Protein AF-A0A1U7P1R0-F1 (afdb_monomer)

Structure (mmCIF, N/CA/C/O backbone):
data_AF-A0A1U7P1R0-F1
#
_entry.id   AF-A0A1U7P1R0-F1
#
loop_
_atom_site.group_PDB
_atom_site.id
_atom_site.type_symbol
_atom_site.label_atom_id
_atom_site.label_alt_id
_atom_site.label_comp_id
_atom_site.label_asym_id
_atom_site.label_entity_id
_atom_site.label_seq_id
_atom_site.pdbx_PDB_ins_code
_atom_site.Cartn_x
_atom_site.Cartn_y
_atom_site.Cartn_z
_atom_site.occupancy
_atom_site.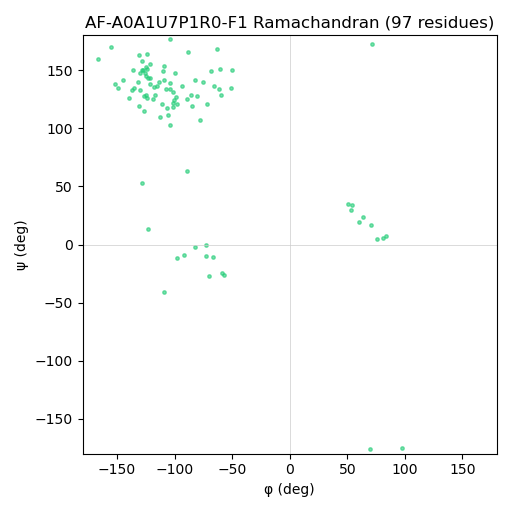B_iso_or_equiv
_atom_site.auth_seq_id
_atom_site.auth_comp_id
_atom_site.auth_asym_id
_atom_site.auth_atom_id
_atom_site.pdbx_PDB_model_num
ATOM 1 N N . MET A 1 1 ? 23.532 2.927 1.301 1.00 71.88 1 MET A N 1
ATOM 2 C CA . MET A 1 1 ? 22.880 1.765 1.948 1.00 71.88 1 MET A CA 1
ATOM 3 C C . MET A 1 1 ? 21.376 1.958 1.855 1.00 71.88 1 MET A C 1
ATOM 5 O O . MET A 1 1 ? 20.954 3.108 1.831 1.00 71.88 1 MET A O 1
ATOM 9 N N . ALA A 1 2 ? 20.600 0.881 1.722 1.00 83.88 2 ALA A N 1
ATOM 10 C CA . ALA A 1 2 ? 19.143 0.975 1.774 1.00 83.88 2 ALA A CA 1
ATOM 11 C C . ALA A 1 2 ? 18.691 1.004 3.240 1.00 83.88 2 ALA A C 1
ATOM 13 O O . ALA A 1 2 ? 19.292 0.319 4.066 1.00 83.88 2 ALA A O 1
ATOM 14 N N . THR A 1 3 ? 17.673 1.798 3.555 1.00 93.69 3 THR A N 1
ATOM 15 C CA . THR A 1 3 ? 17.021 1.779 4.872 1.00 93.69 3 THR A CA 1
ATOM 16 C C . THR A 1 3 ? 15.601 1.282 4.721 1.00 93.69 3 THR A C 1
ATOM 18 O O . THR A 1 3 ? 14.914 1.664 3.774 1.00 93.69 3 THR A O 1
ATOM 21 N N . GLU A 1 4 ? 15.163 0.465 5.670 1.00 95.50 4 GLU A N 1
ATOM 22 C CA . GLU A 1 4 ? 13.836 -0.137 5.664 1.00 95.50 4 GLU A CA 1
ATOM 23 C C . GLU A 1 4 ? 13.082 0.256 6.928 1.00 95.50 4 GLU A C 1
ATOM 25 O O . GLU A 1 4 ? 13.655 0.280 8.021 1.00 95.50 4 GLU A O 1
ATOM 30 N N . ARG A 1 5 ? 11.797 0.576 6.783 1.00 95.81 5 ARG A N 1
ATOM 31 C CA . ARG A 1 5 ? 10.919 0.859 7.918 1.00 95.81 5 ARG A CA 1
ATOM 32 C C . ARG A 1 5 ? 9.549 0.244 7.693 1.00 95.81 5 ARG A C 1
ATOM 34 O O . ARG A 1 5 ? 8.909 0.520 6.683 1.00 95.81 5 ARG A O 1
ATOM 41 N N . SER A 1 6 ? 9.110 -0.556 8.657 1.00 97.25 6 SER A N 1
ATOM 42 C CA . SER A 1 6 ? 7.824 -1.247 8.616 1.00 97.25 6 SER A CA 1
ATOM 43 C C . SER A 1 6 ? 6.805 -0.575 9.525 1.00 97.25 6 SER A C 1
ATOM 45 O O . SER A 1 6 ? 7.126 -0.201 10.653 1.00 97.25 6 SER A O 1
ATOM 47 N N . PHE A 1 7 ? 5.572 -0.477 9.044 1.00 97.06 7 PHE A N 1
ATOM 48 C CA . PHE A 1 7 ? 4.422 0.044 9.770 1.00 97.06 7 PHE A CA 1
ATOM 49 C C . PHE A 1 7 ? 3.258 -0.935 9.666 1.00 97.06 7 PHE A C 1
ATOM 51 O O . PHE A 1 7 ? 3.100 -1.620 8.654 1.00 97.06 7 PHE A O 1
ATOM 58 N N . SER A 1 8 ? 2.443 -0.999 10.714 1.00 97.50 8 SER A N 1
ATOM 59 C CA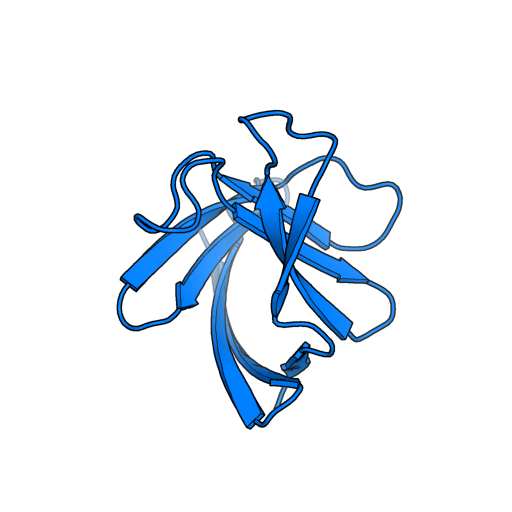 . SER A 1 8 ? 1.162 -1.706 10.691 1.00 97.50 8 SER A CA 1
ATOM 60 C C . SER A 1 8 ? 0.047 -0.679 10.681 1.00 97.50 8 SER A C 1
ATOM 62 O O . SER A 1 8 ? 0.099 0.280 11.448 1.00 97.50 8 SER A O 1
ATOM 64 N N . TYR A 1 9 ? -0.928 -0.879 9.802 1.00 97.75 9 TYR A N 1
ATOM 65 C CA . TYR A 1 9 ? -2.094 -0.025 9.682 1.00 97.75 9 TYR A CA 1
ATOM 66 C C . TYR A 1 9 ? -3.345 -0.815 10.049 1.00 97.75 9 TYR A C 1
ATOM 68 O O . TYR A 1 9 ? -3.540 -1.944 9.578 1.00 97.75 9 TYR A O 1
ATOM 76 N N . THR A 1 10 ? -4.216 -0.180 10.825 1.00 98.06 10 THR A N 1
ATOM 77 C CA . THR A 1 10 ? -5.604 -0.596 10.997 1.00 98.06 10 THR A CA 1
ATOM 78 C C . THR A 1 10 ? -6.484 0.285 10.118 1.00 98.06 10 THR A C 1
ATOM 80 O O . THR A 1 10 ? -6.438 1.510 10.186 1.00 98.06 10 THR A O 1
ATOM 83 N N . CYS A 1 11 ? -7.263 -0.359 9.260 1.00 97.88 11 CYS A N 1
ATOM 84 C CA . CYS A 1 11 ? -8.192 0.249 8.319 1.00 97.88 11 CYS A CA 1
ATOM 85 C C . CYS A 1 11 ? -9.632 0.112 8.815 1.00 97.88 11 CYS A C 1
ATOM 87 O O . CYS A 1 11 ? -9.912 -0.564 9.817 1.00 97.88 11 CYS A O 1
ATOM 89 N N . ASP A 1 12 ? -10.560 0.696 8.062 1.00 97.44 12 ASP A N 1
ATOM 90 C CA . ASP A 1 12 ? -11.989 0.532 8.295 1.00 97.44 12 ASP A CA 1
ATOM 91 C C . ASP A 1 12 ? -12.377 -0.951 8.425 1.00 97.44 12 ASP A C 1
ATOM 93 O O . ASP A 1 12 ? -11.749 -1.857 7.861 1.00 97.44 12 ASP A O 1
ATOM 97 N N . LEU A 1 13 ? -13.427 -1.211 9.211 1.00 94.94 13 LEU A N 1
ATOM 98 C CA . LEU A 1 13 ? -13.905 -2.562 9.539 1.00 94.94 13 LEU A CA 1
ATOM 99 C C . LEU A 1 13 ? -12.859 -3.442 10.258 1.00 94.94 13 LEU A C 1
ATOM 101 O O . LEU A 1 13 ? -12.979 -4.669 10.264 1.00 94.94 13 LEU A O 1
ATOM 105 N N . GLY A 1 14 ? -11.829 -2.832 10.858 1.00 95.62 14 GLY A N 1
ATOM 106 C CA . GLY A 1 14 ? -10.783 -3.525 11.615 1.00 95.62 14 GLY A CA 1
ATOM 107 C C . GLY A 1 14 ? -9.832 -4.351 10.746 1.00 95.62 14 GLY A C 1
ATOM 108 O O . GLY A 1 14 ? -9.147 -5.244 11.253 1.00 95.62 14 GLY A O 1
ATOM 109 N N . LYS A 1 15 ? -9.806 -4.101 9.431 1.00 96.50 15 LYS A N 1
ATOM 110 C CA . LYS A 1 15 ? -8.873 -4.761 8.511 1.00 96.50 15 LYS A CA 1
ATOM 111 C C . LYS A 1 15 ? -7.449 -4.288 8.786 1.00 96.50 15 LYS A C 1
ATOM 113 O O . LYS A 1 15 ? -7.241 -3.156 9.205 1.00 96.50 15 LYS A O 1
ATOM 118 N N . LYS A 1 16 ? -6.467 -5.157 8.541 1.00 96.75 16 LYS A N 1
ATOM 119 C CA . LYS A 1 16 ? -5.054 -4.864 8.797 1.00 96.75 16 LYS A CA 1
ATOM 120 C C . LYS A 1 16 ? -4.203 -5.056 7.556 1.00 96.75 16 LYS A C 1
ATOM 122 O O . LYS A 1 16 ? -4.436 -5.979 6.772 1.00 96.75 16 LYS A O 1
ATOM 127 N N . ILE A 1 17 ? -3.193 -4.209 7.431 1.00 97.62 17 ILE A N 1
ATOM 128 C CA . ILE A 1 17 ? -2.153 -4.287 6.409 1.00 97.62 17 ILE A CA 1
ATOM 129 C C . ILE A 1 17 ? -0.832 -3.825 7.020 1.00 97.62 17 ILE A C 1
ATOM 131 O O . ILE A 1 17 ? -0.808 -2.896 7.825 1.00 97.62 17 ILE A O 1
ATOM 135 N N . SER A 1 18 ? 0.269 -4.477 6.658 1.00 98.06 18 SER A N 1
ATOM 136 C CA . SER A 1 18 ? 1.606 -3.994 7.011 1.00 98.06 18 SER A CA 1
ATOM 137 C C . SER A 1 18 ? 2.304 -3.477 5.764 1.00 98.06 18 SER A C 1
ATOM 139 O O . SER A 1 18 ? 2.179 -4.072 4.695 1.00 98.06 18 SER A O 1
ATOM 141 N N . VAL A 1 19 ? 3.046 -2.383 5.901 1.00 98.00 19 VAL A N 1
ATOM 142 C CA . VAL A 1 19 ? 3.790 -1.766 4.802 1.00 98.00 19 VAL A CA 1
ATOM 143 C C . VAL A 1 19 ? 5.237 -1.592 5.214 1.00 98.00 19 VAL A C 1
ATOM 145 O O . VAL A 1 19 ? 5.517 -1.008 6.260 1.00 98.00 19 VAL A O 1
ATOM 148 N N . THR A 1 20 ? 6.157 -2.082 4.389 1.00 98.12 20 THR A N 1
ATOM 149 C CA . THR A 1 20 ? 7.592 -1.830 4.536 1.00 98.12 20 THR A CA 1
ATOM 150 C C . THR A 1 20 ? 8.050 -0.861 3.459 1.00 98.12 20 THR A C 1
ATOM 152 O O . THR A 1 20 ? 8.001 -1.176 2.271 1.00 98.12 20 THR A O 1
ATOM 155 N N . TYR A 1 21 ? 8.528 0.308 3.876 1.00 97.25 21 TYR A N 1
ATOM 156 C CA . TYR A 1 21 ? 9.137 1.291 2.988 1.00 97.25 21 TYR A CA 1
ATOM 157 C C . TYR A 1 21 ? 10.631 1.034 2.873 1.00 97.25 21 TYR A C 1
ATOM 159 O O . TYR A 1 21 ? 11.331 1.004 3.886 1.00 97.25 21 TYR A O 1
ATOM 167 N N . ILE A 1 22 ? 11.117 0.879 1.644 1.00 96.94 22 ILE A N 1
ATOM 168 C CA . ILE A 1 22 ? 12.525 0.631 1.325 1.00 96.94 22 ILE A CA 1
ATOM 169 C C . ILE A 1 22 ? 13.068 1.861 0.602 1.00 96.94 22 ILE A C 1
ATOM 171 O O . ILE A 1 22 ? 12.721 2.111 -0.552 1.00 96.94 22 ILE A O 1
ATOM 175 N N . HIS A 1 23 ? 13.942 2.618 1.260 1.00 94.88 23 HIS A N 1
ATOM 176 C CA . HIS A 1 23 ? 14.541 3.835 0.716 1.00 94.88 23 HIS A CA 1
ATOM 177 C C . HIS A 1 23 ? 15.970 3.569 0.229 1.00 94.88 23 HIS A C 1
ATOM 179 O O . HIS A 1 23 ? 16.833 3.128 0.996 1.00 94.88 23 HIS A O 1
ATOM 185 N N . ARG A 1 24 ? 16.252 3.817 -1.057 1.00 92.69 24 ARG A N 1
ATOM 186 C CA . ARG A 1 24 ? 17.544 3.481 -1.689 1.00 92.69 24 ARG A CA 1
ATOM 187 C C . ARG A 1 24 ? 18.582 4.605 -1.585 1.00 92.69 24 ARG A C 1
ATOM 189 O O . ARG A 1 24 ? 19.096 5.076 -2.593 1.00 92.69 24 ARG A O 1
ATOM 196 N N . GLY A 1 25 ? 18.985 4.954 -0.366 1.00 86.62 25 GLY A N 1
ATOM 197 C CA . GLY A 1 25 ? 19.942 6.045 -0.123 1.00 86.62 25 GLY A CA 1
ATOM 198 C C . GLY A 1 25 ? 19.331 7.426 -0.381 1.00 86.62 25 GLY A C 1
ATOM 199 O O . GLY A 1 25 ? 18.229 7.517 -0.897 1.00 86.62 25 GLY A O 1
ATOM 200 N N . SER A 1 26 ? 20.051 8.500 -0.043 1.00 81.06 26 SER A N 1
ATOM 201 C CA . SER A 1 26 ? 19.472 9.844 0.153 1.00 81.06 26 SER A CA 1
ATOM 202 C C . SER A 1 26 ? 18.698 10.442 -1.029 1.00 81.06 26 SER A C 1
ATOM 204 O O . SER A 1 26 ? 17.822 11.266 -0.805 1.00 81.06 26 SER A O 1
ATOM 206 N N . ASN A 1 27 ? 19.014 10.040 -2.264 1.00 84.00 27 ASN A N 1
ATOM 207 C CA . ASN A 1 27 ? 18.346 10.509 -3.487 1.00 84.00 27 ASN A CA 1
AT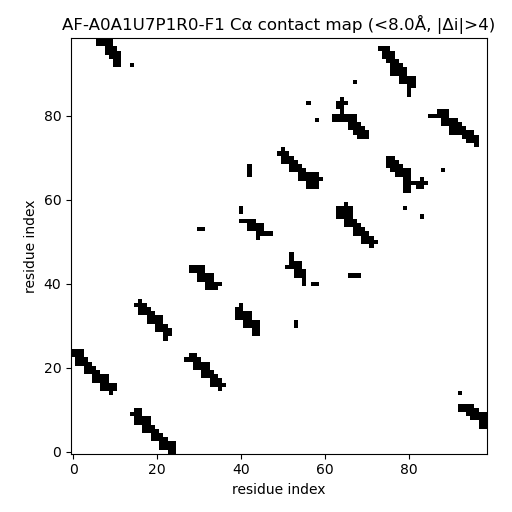OM 208 C C . ASN A 1 27 ? 17.756 9.350 -4.311 1.00 84.00 27 ASN A C 1
ATOM 210 O O . ASN A 1 27 ? 17.489 9.508 -5.501 1.00 84.00 27 ASN A O 1
ATOM 214 N N . GLY A 1 28 ? 17.662 8.154 -3.729 1.00 84.81 28 GLY A N 1
ATOM 215 C CA . GLY A 1 28 ? 17.149 6.987 -4.432 1.00 84.81 28 GLY A CA 1
ATOM 216 C C . GLY A 1 28 ? 15.635 6.849 -4.315 1.00 84.81 28 GLY A C 1
ATOM 217 O O . GLY A 1 28 ? 15.019 7.467 -3.446 1.00 84.81 28 GLY A O 1
ATOM 218 N N . PRO A 1 29 ? 15.036 5.997 -5.162 1.00 87.69 29 PRO A N 1
ATOM 219 C CA . PRO A 1 29 ? 13.609 5.726 -5.103 1.00 87.69 29 PRO A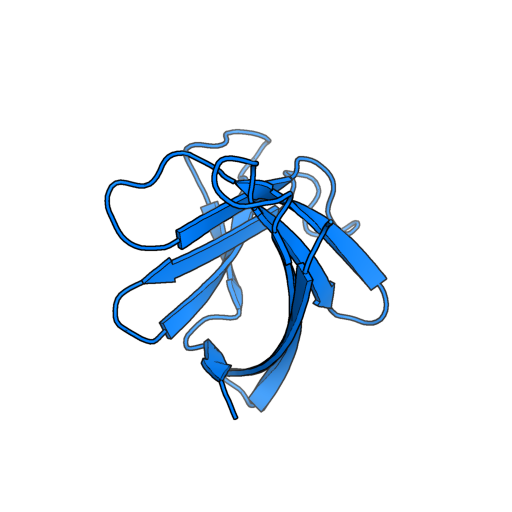 CA 1
ATOM 220 C C . PRO A 1 29 ? 13.217 5.124 -3.755 1.00 87.69 29 PRO A C 1
ATOM 222 O O . PRO A 1 29 ? 13.996 4.396 -3.118 1.00 87.69 29 PRO A O 1
ATOM 225 N N . THR A 1 30 ? 11.974 5.391 -3.368 1.00 94.69 30 THR A N 1
ATOM 226 C CA . THR A 1 30 ? 11.316 4.686 -2.271 1.00 94.69 30 THR A CA 1
ATOM 227 C C . THR A 1 30 ? 10.364 3.647 -2.847 1.00 94.69 30 THR A C 1
ATOM 229 O O . THR A 1 30 ? 9.571 3.933 -3.741 1.00 94.69 30 THR A O 1
ATOM 232 N N . PHE A 1 31 ? 10.439 2.425 -2.337 1.00 96.75 31 PHE A N 1
ATOM 233 C CA . PHE A 1 31 ? 9.503 1.352 -2.662 1.00 96.75 31 PHE A CA 1
ATOM 234 C C . PHE A 1 31 ? 8.622 1.066 -1.456 1.00 96.75 31 PHE A C 1
ATOM 236 O O . PHE A 1 31 ? 9.058 1.261 -0.321 1.00 96.75 31 PHE A O 1
ATOM 243 N N . ALA A 1 32 ? 7.421 0.557 -1.704 1.00 97.94 32 ALA A N 1
ATOM 244 C CA . ALA A 1 32 ? 6.547 0.037 -0.663 1.00 97.94 32 ALA A CA 1
ATOM 245 C C . ALA A 1 32 ? 6.316 -1.455 -0.907 1.00 97.94 32 ALA A C 1
ATOM 247 O O . ALA A 1 32 ? 5.952 -1.858 -2.009 1.00 97.94 32 ALA A O 1
ATOM 248 N N . VAL A 1 33 ? 6.526 -2.278 0.114 1.00 97.94 33 VAL A N 1
ATOM 249 C CA . VAL A 1 33 ? 6.133 -3.689 0.108 1.00 97.94 33 VAL A CA 1
ATOM 250 C C . VAL A 1 33 ? 4.918 -3.826 1.008 1.00 97.94 33 VAL A C 1
ATOM 252 O O . VAL A 1 33 ? 5.017 -3.642 2.221 1.00 97.94 33 VAL A O 1
ATOM 255 N N . LEU A 1 34 ? 3.767 -4.116 0.409 1.00 97.88 34 LEU A N 1
ATOM 256 C CA . LEU A 1 34 ? 2.533 -4.380 1.136 1.00 97.88 34 LEU A CA 1
ATOM 257 C C . LEU A 1 34 ? 2.475 -5.847 1.530 1.00 97.88 34 LEU A C 1
ATOM 259 O O . LEU A 1 34 ? 2.558 -6.701 0.655 1.00 97.88 34 LEU A O 1
ATOM 263 N N . LYS A 1 35 ? 2.224 -6.137 2.802 1.00 97.31 35 LYS A N 1
ATOM 264 C CA . LYS A 1 35 ? 1.831 -7.465 3.270 1.00 97.31 35 LYS A CA 1
ATOM 265 C C . LYS A 1 35 ? 0.337 -7.468 3.556 1.00 97.31 35 LYS A C 1
ATOM 267 O O . LYS A 1 35 ? -0.114 -6.951 4.582 1.00 97.31 35 LYS A O 1
ATOM 272 N N . TRP A 1 36 ? -0.435 -8.047 2.641 1.00 95.06 36 TRP A N 1
ATOM 273 C CA . TRP A 1 36 ? -1.896 -8.035 2.674 1.00 95.06 36 TRP A CA 1
ATOM 274 C C . TRP A 1 36 ? -2.464 -9.412 2.323 1.00 95.06 36 TRP A C 1
ATOM 276 O O . TRP A 1 36 ? -2.029 -10.052 1.369 1.00 95.06 36 TRP A O 1
ATOM 286 N 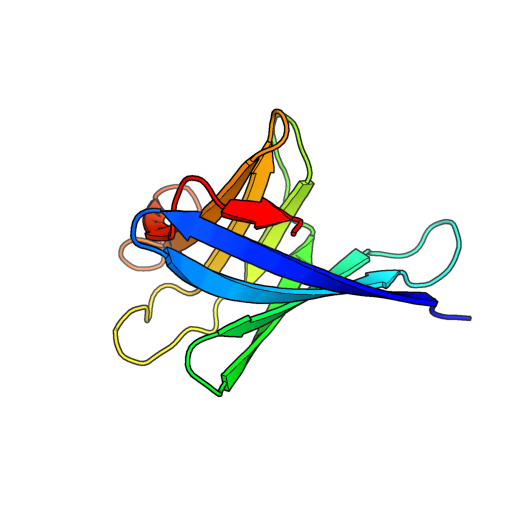N . ASN A 1 37 ? -3.421 -9.894 3.125 1.00 90.94 37 ASN A N 1
ATOM 287 C CA . ASN A 1 37 ? -4.022 -11.229 2.987 1.00 90.94 37 ASN A CA 1
ATOM 288 C C . ASN A 1 37 ? -2.995 -12.379 2.877 1.00 90.94 37 ASN A C 1
ATOM 290 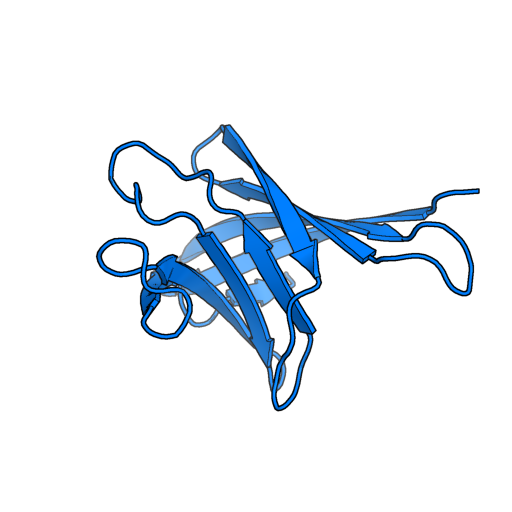O O . ASN A 1 37 ? -3.224 -13.367 2.186 1.00 90.94 37 ASN A O 1
ATOM 294 N N . GLY A 1 38 ? -1.859 -12.258 3.575 1.00 91.38 38 GLY A N 1
ATOM 295 C CA . GLY A 1 38 ? -0.820 -13.293 3.620 1.00 91.38 38 GLY A CA 1
ATOM 296 C C . GLY A 1 38 ? 0.135 -13.319 2.422 1.00 91.38 38 GLY A C 1
ATOM 297 O O . GLY A 1 38 ? 0.979 -14.209 2.368 1.00 91.38 38 GLY A O 1
ATOM 298 N N . ALA A 1 39 ? 0.035 -12.356 1.503 1.00 94.44 39 ALA A N 1
ATOM 299 C CA . ALA A 1 39 ? 0.930 -12.208 0.361 1.00 94.44 39 ALA A CA 1
ATOM 300 C C . ALA A 1 39 ? 1.621 -10.838 0.361 1.00 94.44 39 ALA A C 1
ATOM 302 O O . ALA A 1 39 ? 1.093 -9.868 0.915 1.00 94.44 39 ALA A O 1
ATOM 303 N N . ASP A 1 40 ? 2.783 -10.785 -0.290 1.00 96.31 40 ASP A N 1
ATOM 304 C CA . ASP A 1 40 ? 3.592 -9.578 -0.417 1.00 96.31 40 ASP A CA 1
ATOM 305 C C . ASP A 1 40 ? 3.459 -8.978 -1.825 1.00 96.31 40 ASP A C 1
ATOM 307 O O . ASP A 1 40 ? 3.575 -9.683 -2.832 1.00 96.31 40 ASP A O 1
ATOM 311 N N . TYR A 1 41 ? 3.256 -7.662 -1.900 1.00 96.94 41 TYR A N 1
ATOM 312 C CA . TYR A 1 41 ? 3.121 -6.915 -3.150 1.00 96.94 41 TYR A CA 1
ATOM 313 C C . TYR A 1 41 ? 4.103 -5.747 -3.174 1.00 96.94 41 TYR A C 1
ATOM 315 O O . TYR A 1 41 ? 3.998 -4.815 -2.378 1.00 96.94 41 TYR A O 1
ATOM 323 N N . GLY A 1 42 ? 5.064 -5.801 -4.096 1.00 96.88 42 GLY A N 1
ATOM 324 C CA . GLY A 1 42 ? 6.010 -4.714 -4.324 1.00 96.88 42 GLY A CA 1
ATOM 325 C C . GLY A 1 42 ? 5.401 -3.613 -5.188 1.00 96.88 42 GLY A C 1
ATOM 326 O O . GLY A 1 42 ? 4.908 -3.879 -6.285 1.00 96.88 42 GLY A O 1
ATOM 327 N N . LEU A 1 43 ? 5.480 -2.380 -4.701 1.00 97.50 43 LEU A N 1
ATOM 328 C CA . LEU A 1 43 ? 5.014 -1.172 -5.367 1.00 97.50 43 LEU A CA 1
ATOM 329 C C . LEU A 1 43 ? 6.174 -0.191 -5.553 1.00 97.50 43 LEU A C 1
ATOM 331 O O . LEU A 1 43 ? 7.040 -0.038 -4.684 1.00 97.50 43 LEU A O 1
ATOM 335 N N . THR A 1 44 ? 6.168 0.506 -6.682 1.00 96.00 44 THR A N 1
ATOM 336 C CA . THR A 1 44 ? 7.100 1.594 -6.986 1.00 96.00 44 THR A CA 1
ATOM 337 C C . THR A 1 44 ? 6.437 2.936 -6.731 1.00 96.00 44 THR A C 1
ATOM 339 O O . THR A 1 44 ? 5.234 3.071 -6.947 1.00 96.00 44 THR A O 1
ATOM 342 N N . GLU A 1 45 ? 7.211 3.936 -6.319 1.00 95.12 45 GLU A N 1
ATOM 343 C CA . GLU A 1 45 ? 6.733 5.317 -6.221 1.00 95.12 45 GLU A CA 1
ATOM 344 C C . GLU A 1 45 ? 6.059 5.770 -7.527 1.00 95.12 45 GLU A C 1
ATOM 346 O O . GLU A 1 45 ? 6.546 5.503 -8.629 1.00 95.12 45 GLU A O 1
ATOM 351 N N . ALA A 1 46 ? 4.908 6.421 -7.395 1.00 93.88 46 ALA A N 1
ATOM 352 C CA . ALA A 1 46 ? 4.086 6.889 -8.499 1.00 93.88 46 ALA A CA 1
ATOM 353 C C . ALA A 1 46 ? 3.755 8.373 -8.319 1.00 93.88 46 ALA A C 1
ATOM 355 O O . ALA A 1 46 ? 3.623 8.867 -7.200 1.00 93.88 46 ALA A O 1
ATOM 356 N N . ILE A 1 47 ? 3.578 9.084 -9.436 1.00 91.06 47 ILE A N 1
ATOM 357 C CA . ILE A 1 47 ? 3.228 10.509 -9.416 1.00 91.06 47 ILE A CA 1
ATOM 358 C C . ILE A 1 47 ? 1.899 10.699 -8.674 1.00 91.06 47 ILE A C 1
ATOM 360 O O . ILE A 1 47 ? 0.893 10.057 -9.000 1.00 91.06 47 ILE A O 1
ATOM 364 N N . SER A 1 48 ? 1.893 11.615 -7.709 1.00 89.25 48 SER A N 1
ATOM 365 C CA . SER A 1 48 ? 0.720 12.041 -6.953 1.00 89.25 48 SER A CA 1
ATOM 366 C C . SER A 1 48 ? 0.590 13.563 -7.000 1.00 89.25 48 SER A C 1
ATOM 368 O O . SER A 1 48 ? 1.578 14.289 -7.097 1.00 89.25 48 SER A O 1
ATOM 370 N N . ALA A 1 49 ? -0.644 14.064 -6.923 1.00 82.38 49 ALA A N 1
ATOM 371 C CA . ALA A 1 49 ? -0.873 15.495 -6.720 1.00 82.38 49 ALA A CA 1
ATOM 372 C C . ALA A 1 49 ? -0.477 15.932 -5.297 1.00 82.38 49 ALA A C 1
ATOM 374 O O . ALA A 1 49 ? -0.157 17.092 -5.060 1.00 82.38 49 ALA A O 1
ATOM 375 N N . SER A 1 50 ? -0.539 15.005 -4.338 1.00 90.00 50 SER A N 1
ATOM 376 C CA . SER A 1 50 ? -0.170 15.214 -2.940 1.00 90.00 50 SER A CA 1
ATOM 377 C C . SER A 1 50 ? -0.045 13.876 -2.211 1.00 90.00 50 SER A C 1
ATOM 379 O O . SER A 1 50 ? -0.622 12.873 -2.632 1.00 90.00 50 SER A O 1
ATOM 381 N N . GLY A 1 51 ? 0.674 13.868 -1.088 1.00 93.56 51 GLY A N 1
ATOM 382 C CA . GLY A 1 51 ? 0.914 12.643 -0.324 1.00 93.56 51 GLY A CA 1
ATOM 383 C C . GLY A 1 51 ? 1.846 11.657 -1.038 1.00 93.56 51 GLY A C 1
ATOM 384 O O . GLY A 1 51 ? 2.378 11.950 -2.110 1.00 93.56 51 GLY A O 1
ATOM 385 N N . ALA A 1 52 ? 2.042 10.487 -0.439 1.00 95.69 52 ALA A N 1
ATOM 386 C CA . ALA A 1 52 ? 2.934 9.453 -0.957 1.00 95.69 52 ALA A CA 1
ATOM 387 C C . ALA A 1 52 ? 2.118 8.362 -1.659 1.00 95.69 52 ALA A C 1
ATOM 389 O O . ALA A 1 52 ? 1.280 7.716 -1.032 1.00 95.69 52 ALA A O 1
ATOM 390 N N . ARG A 1 53 ? 2.342 8.171 -2.962 1.00 96.94 53 ARG A N 1
ATOM 391 C CA . ARG A 1 53 ? 1.619 7.191 -3.784 1.00 96.94 53 ARG A CA 1
ATOM 392 C C . ARG A 1 53 ? 2.589 6.157 -4.333 1.00 96.94 53 ARG A C 1
ATOM 394 O O . ARG A 1 53 ? 3.647 6.501 -4.854 1.00 96.94 53 ARG A O 1
ATOM 401 N N . TYR A 1 54 ? 2.188 4.897 -4.267 1.00 97.25 54 TYR A N 1
ATOM 402 C CA . TYR A 1 54 ? 2.938 3.758 -4.769 1.00 97.25 54 TYR A CA 1
ATOM 403 C C . TYR A 1 54 ? 2.014 2.870 -5.599 1.00 97.25 54 TYR A C 1
ATOM 405 O O . TYR A 1 54 ? 0.861 2.656 -5.232 1.00 97.25 54 TYR A O 1
ATOM 413 N N . ALA A 1 55 ? 2.511 2.344 -6.714 1.00 96.50 55 ALA A N 1
ATOM 414 C CA . ALA A 1 55 ? 1.739 1.524 -7.637 1.00 96.50 55 ALA A CA 1
ATOM 415 C C . ALA A 1 55 ? 2.524 0.295 -8.102 1.00 96.50 55 ALA A C 1
ATOM 417 O O . ALA A 1 55 ? 3.749 0.322 -8.223 1.00 96.50 55 ALA A O 1
ATOM 418 N N . GLY A 1 56 ? 1.808 -0.781 -8.405 1.00 94.62 56 GLY A N 1
ATOM 419 C CA . GLY A 1 56 ? 2.362 -1.994 -8.992 1.00 94.62 56 GLY A CA 1
ATOM 420 C C . GLY A 1 56 ? 1.302 -2.704 -9.816 1.00 94.62 56 GLY A C 1
ATOM 421 O O . GLY A 1 56 ? 0.149 -2.787 -9.414 1.00 94.62 56 GLY A O 1
ATOM 422 N N . LEU A 1 57 ? 1.679 -3.218 -10.985 1.00 90.19 57 LEU A N 1
ATOM 423 C CA . LEU A 1 57 ? 0.739 -3.877 -11.903 1.00 90.19 57 LEU A CA 1
ATOM 424 C C . LEU A 1 57 ? 0.463 -5.345 -11.537 1.00 90.19 57 LEU A C 1
ATOM 426 O O . LEU A 1 57 ? -0.338 -6.005 -12.189 1.00 90.19 57 LEU A O 1
ATOM 430 N N . ASN A 1 58 ? 1.123 -5.855 -10.494 1.00 87.06 58 ASN A N 1
ATOM 431 C CA . ASN A 1 58 ? 0.821 -7.153 -9.907 1.00 87.06 58 ASN A CA 1
ATOM 432 C C . ASN A 1 58 ? -0.159 -6.974 -8.738 1.00 87.06 58 ASN A C 1
ATOM 434 O O . ASN A 1 58 ? 0.015 -6.078 -7.913 1.00 87.06 58 ASN A O 1
ATOM 438 N N . GLY A 1 59 ? -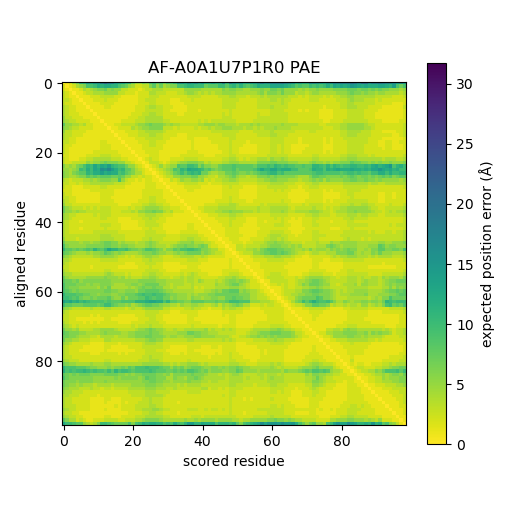1.162 -7.839 -8.651 1.00 87.00 59 GLY A N 1
ATOM 439 C CA . GLY A 1 59 ? -2.175 -7.822 -7.600 1.00 87.00 59 GLY A CA 1
ATOM 440 C C . GLY A 1 59 ? -2.792 -9.208 -7.413 1.00 87.00 59 GLY A C 1
ATOM 441 O O . GLY A 1 59 ? -2.528 -10.110 -8.216 1.00 87.00 59 GLY A O 1
ATOM 442 N N . PRO A 1 60 ? -3.584 -9.420 -6.350 1.00 89.00 60 PRO A N 1
ATOM 443 C CA . PRO A 1 60 ? -4.252 -10.697 -6.131 1.00 89.00 60 PRO A CA 1
ATOM 444 C C . PRO A 1 60 ? -5.256 -11.029 -7.243 1.00 89.00 60 PRO A C 1
ATOM 446 O O . PRO A 1 60 ? -5.604 -10.202 -8.086 1.00 89.00 60 PRO A O 1
ATOM 449 N N . ALA A 1 61 ? -5.729 -12.277 -7.255 1.00 85.06 61 ALA A N 1
ATOM 450 C CA . ALA A 1 61 ? -6.579 -12.809 -8.322 1.00 85.06 61 ALA A CA 1
ATOM 451 C C . ALA A 1 61 ? -7.900 -12.042 -8.526 1.00 85.06 61 ALA A C 1
ATOM 453 O O . ALA A 1 61 ? -8.449 -12.087 -9.629 1.00 85.06 61 ALA A O 1
ATOM 454 N N . ASP A 1 62 ? -8.384 -11.366 -7.486 1.00 83.50 62 ASP A N 1
ATOM 455 C CA . ASP A 1 62 ? -9.564 -10.497 -7.437 1.00 83.50 62 ASP A CA 1
ATOM 456 C C . ASP A 1 62 ? -9.250 -9.010 -7.714 1.00 83.50 62 ASP A C 1
ATOM 458 O O . ASP A 1 62 ? -10.167 -8.229 -7.946 1.00 83.50 62 ASP A O 1
ATOM 462 N N . ALA A 1 63 ? -7.971 -8.630 -7.782 1.00 82.81 63 ALA A N 1
ATOM 463 C CA . ALA A 1 63 ? -7.475 -7.281 -8.073 1.00 82.81 63 ALA A CA 1
ATOM 464 C C . ALA A 1 63 ? -6.437 -7.307 -9.214 1.00 82.81 63 ALA A C 1
ATOM 466 O O . ALA A 1 63 ? -5.312 -6.812 -9.101 1.00 82.81 63 ALA A O 1
ATOM 467 N N . ARG A 1 64 ? -6.818 -7.912 -10.348 1.00 81.31 64 ARG A N 1
ATOM 468 C CA . ARG A 1 64 ? -5.923 -8.156 -11.500 1.00 81.31 64 ARG A CA 1
ATOM 469 C C . ARG A 1 64 ? -5.441 -6.902 -12.225 1.00 81.31 64 ARG A C 1
ATOM 471 O O . ARG A 1 64 ? -4.562 -7.008 -13.072 1.00 81.31 64 ARG A O 1
ATOM 478 N N . GLY A 1 65 ? -6.014 -5.736 -11.934 1.00 86.69 65 GLY A N 1
ATOM 479 C CA . GLY A 1 65 ? -5.529 -4.476 -12.491 1.00 86.69 65 GLY A CA 1
ATOM 480 C C . GLY A 1 65 ? -4.207 -4.011 -11.883 1.00 86.69 65 GLY A C 1
ATOM 481 O O . GLY A 1 65 ? -3.613 -3.072 -12.401 1.00 86.69 65 GLY A O 1
ATOM 482 N N . GLY A 1 66 ? -3.743 -4.655 -10.809 1.00 93.56 66 GLY A N 1
ATOM 483 C CA . GLY A 1 66 ? -2.645 -4.175 -9.982 1.00 93.56 66 GLY A CA 1
ATOM 484 C C . GLY A 1 66 ? -3.159 -3.451 -8.745 1.00 93.56 66 GLY A C 1
ATOM 485 O O . GLY A 1 66 ? -4.366 -3.410 -8.487 1.00 93.56 66 GLY A O 1
ATOM 486 N N . LEU A 1 67 ? -2.234 -2.895 -7.976 1.00 96.38 67 LEU A N 1
ATOM 487 C CA . LEU A 1 67 ? -2.486 -2.250 -6.698 1.00 96.38 67 LEU A CA 1
ATOM 488 C C . LEU A 1 67 ? -1.929 -0.829 -6.669 1.00 96.38 67 LEU A C 1
ATOM 490 O O . LEU A 1 67 ? -0.876 -0.531 -7.237 1.00 96.38 67 LEU A O 1
ATOM 494 N N . GLU A 1 68 ? -2.633 0.018 -5.933 1.00 97.44 68 GLU A N 1
ATOM 495 C CA . GLU A 1 68 ? -2.220 1.356 -5.545 1.00 97.44 68 GLU A CA 1
ATOM 496 C C . GLU A 1 68 ? -2.294 1.483 -4.027 1.00 97.44 68 GLU A C 1
ATOM 498 O O . GLU A 1 68 ? -3.334 1.217 -3.427 1.00 97.44 68 GLU A O 1
ATOM 503 N N . TRP A 1 69 ? -1.206 1.943 -3.423 1.00 97.88 69 TRP A N 1
ATOM 504 C CA . TRP A 1 69 ? -1.170 2.397 -2.042 1.00 97.88 69 TRP A CA 1
ATOM 505 C C . TRP A 1 69 ? -0.958 3.902 -2.020 1.00 97.88 69 TRP A C 1
ATOM 507 O O . TRP A 1 69 ? 0.043 4.388 -2.551 1.00 97.88 69 TRP A O 1
ATOM 517 N N . TRP A 1 70 ? -1.885 4.643 -1.422 1.00 97.75 70 TRP A N 1
ATOM 518 C CA . TRP A 1 70 ? -1.791 6.097 -1.350 1.00 97.75 70 TRP A CA 1
ATOM 519 C C . TRP A 1 70 ? -2.033 6.596 0.068 1.00 97.75 70 TRP A C 1
ATOM 521 O O . TRP A 1 70 ? -3.109 6.399 0.629 1.00 97.75 70 TRP A O 1
ATOM 531 N N . GLU A 1 71 ? -1.024 7.262 0.625 1.00 97.00 71 GLU A N 1
ATOM 532 C CA . GLU A 1 71 ? -1.088 7.973 1.898 1.00 97.00 71 GLU A CA 1
ATOM 533 C C . GLU A 1 71 ? -1.315 9.464 1.659 1.00 97.00 71 GLU A C 1
ATOM 535 O O . GLU A 1 71 ? -0.503 10.138 1.016 1.00 97.00 71 GLU A O 1
ATOM 540 N N . HIS A 1 72 ? -2.404 10.000 2.202 1.00 94.06 72 HIS A N 1
ATOM 541 C CA . HIS A 1 72 ? -2.790 11.396 2.056 1.00 94.06 72 HIS A CA 1
ATOM 542 C C . HIS A 1 72 ? -3.545 11.884 3.301 1.00 94.06 72 HIS A C 1
ATOM 544 O O . HIS A 1 72 ? -4.432 11.208 3.806 1.00 94.06 72 HIS A O 1
ATOM 550 N N . GLN A 1 73 ? -3.195 13.075 3.804 1.00 91.00 73 GLN A N 1
ATOM 551 C CA . GLN A 1 73 ? -3.861 13.721 4.953 1.00 91.00 73 GLN A CA 1
ATOM 552 C C . GLN A 1 73 ? -3.942 12.867 6.238 1.00 91.00 73 GLN A C 1
ATOM 554 O O . GLN A 1 73 ? -4.876 12.997 7.022 1.00 91.00 73 GLN A O 1
ATOM 559 N N . GLY A 1 74 ? -2.932 12.030 6.494 1.00 90.88 74 GLY A N 1
ATOM 560 C CA . GLY A 1 74 ? -2.857 11.213 7.713 1.00 90.88 74 GLY A CA 1
ATOM 561 C C . GLY A 1 74 ? -3.645 9.903 7.650 1.00 90.88 74 GLY A C 1
ATOM 562 O O . GLY A 1 74 ? -3.726 9.198 8.653 1.00 90.88 74 GLY A O 1
ATOM 563 N N . GLU A 1 75 ? -4.191 9.562 6.484 1.00 95.94 75 GLU A N 1
ATOM 564 C CA . GLU A 1 75 ? -4.841 8.284 6.213 1.00 95.94 75 GLU A CA 1
ATOM 565 C C . GLU A 1 75 ? -4.259 7.650 4.953 1.00 95.94 75 GLU A C 1
ATOM 567 O O . GLU A 1 75 ? -3.691 8.327 4.092 1.00 95.94 75 GLU A O 1
ATOM 572 N N . ALA A 1 76 ? -4.406 6.337 4.842 1.00 97.75 76 ALA A N 1
ATOM 573 C CA . ALA A 1 76 ? -3.980 5.581 3.684 1.00 97.75 76 ALA A CA 1
ATOM 574 C C . ALA A 1 76 ? -5.135 4.776 3.082 1.00 97.75 76 ALA A C 1
ATOM 576 O O . ALA A 1 76 ? -6.075 4.374 3.772 1.00 97.75 76 ALA A O 1
ATOM 577 N N . THR A 1 77 ? -5.063 4.553 1.774 1.00 98.00 77 THR A N 1
ATOM 578 C CA . THR A 1 77 ? -6.024 3.746 1.018 1.00 98.00 77 THR A CA 1
ATOM 579 C C . THR A 1 77 ? -5.269 2.734 0.165 1.00 98.00 77 THR A C 1
ATOM 581 O O . THR A 1 77 ? -4.312 3.089 -0.527 1.00 98.00 77 THR A O 1
ATOM 584 N N . LEU A 1 78 ? -5.719 1.477 0.197 1.00 97.75 78 LEU A N 1
ATOM 585 C CA . LEU A 1 78 ? -5.331 0.455 -0.773 1.00 97.75 78 LEU A CA 1
ATOM 586 C C . LEU A 1 78 ? -6.425 0.349 -1.828 1.00 97.75 78 LEU A C 1
ATOM 588 O O . LEU A 1 78 ? -7.582 0.105 -1.485 1.00 97.75 78 LEU A O 1
ATOM 592 N N . SER A 1 79 ? -6.054 0.452 -3.097 1.00 97.00 79 SER A N 1
ATOM 593 C CA . SER A 1 79 ? -6.969 0.333 -4.230 1.00 97.00 79 SER A CA 1
ATOM 594 C C . SER A 1 79 ? -6.437 -0.624 -5.294 1.00 97.00 79 SER A C 1
ATOM 596 O O . SER A 1 79 ? -5.245 -0.920 -5.334 1.00 97.00 79 SER A O 1
ATOM 598 N N . THR A 1 80 ? -7.312 -1.084 -6.189 1.00 96.38 80 THR A N 1
ATOM 599 C CA . THR A 1 80 ? -6.935 -1.754 -7.443 1.00 96.38 80 THR A CA 1
ATOM 600 C C . THR A 1 80 ? -7.238 -0.875 -8.648 1.00 96.38 80 THR A C 1
ATOM 602 O O . THR A 1 80 ? -8.186 -0.088 -8.614 1.00 96.38 80 THR A O 1
ATOM 605 N N . PHE A 1 81 ? -6.454 -1.002 -9.718 1.00 95.38 81 PHE A N 1
ATOM 606 C CA . PHE A 1 81 ? -6.735 -0.313 -10.976 1.00 95.38 81 PHE A CA 1
ATOM 607 C C . PHE A 1 81 ? -7.881 -0.982 -11.736 1.00 95.38 81 PHE A C 1
ATOM 609 O O . PHE A 1 81 ? -7.974 -2.207 -11.826 1.00 95.38 81 PHE A O 1
ATOM 616 N N . VAL A 1 82 ? -8.754 -0.179 -12.333 1.00 91.94 82 VAL A N 1
ATOM 617 C CA . VAL A 1 82 ? -9.918 -0.690 -13.066 1.00 91.94 82 VAL A CA 1
ATOM 618 C C . VAL A 1 82 ? -9.504 -1.037 -14.492 1.00 91.94 82 VAL A C 1
ATOM 620 O O . VAL A 1 82 ? -9.081 -0.167 -15.243 1.00 91.94 82 VAL A O 1
ATOM 623 N N . ASN A 1 83 ? -9.647 -2.305 -14.894 1.00 85.69 83 ASN A N 1
ATOM 624 C CA . ASN A 1 83 ? -9.327 -2.779 -16.252 1.00 85.69 83 ASN A CA 1
ATOM 625 C C . ASN A 1 83 ? -7.900 -2.420 -16.731 1.00 85.69 83 ASN A C 1
ATOM 627 O O . ASN A 1 83 ? -7.678 -2.228 -17.924 1.00 85.69 83 ASN A O 1
ATOM 631 N N . GLY A 1 84 ? -6.941 -2.304 -15.805 1.00 77.69 84 GLY A N 1
ATOM 632 C CA . GLY A 1 84 ? -5.560 -1.903 -16.104 1.00 77.69 84 GLY A CA 1
ATOM 633 C C . GLY A 1 84 ? -5.363 -0.404 -16.378 1.00 77.69 84 GLY A C 1
ATOM 634 O O . GLY A 1 84 ? -4.251 0.008 -16.701 1.00 77.69 84 GLY A O 1
ATOM 635 N N . ASP A 1 85 ? -6.405 0.420 -16.241 1.00 87.50 85 ASP A N 1
ATOM 636 C CA . ASP A 1 85 ? -6.312 1.879 -16.323 1.00 87.50 85 ASP A CA 1
ATOM 637 C C . ASP A 1 85 ? -5.743 2.442 -15.011 1.00 87.50 85 ASP A C 1
ATOM 639 O O . ASP A 1 85 ? -6.424 2.488 -13.987 1.00 87.50 85 ASP A O 1
ATOM 643 N N . THR A 1 86 ? -4.490 2.903 -15.040 1.00 86.31 86 THR A N 1
ATOM 644 C CA . THR A 1 86 ? -3.779 3.425 -13.857 1.00 86.31 86 THR A CA 1
ATOM 645 C C . THR A 1 86 ? -4.261 4.803 -13.386 1.00 86.31 86 THR A C 1
ATOM 647 O O . THR A 1 86 ? -3.750 5.343 -12.397 1.00 86.31 86 THR A O 1
ATOM 650 N N . THR A 1 87 ? -5.247 5.381 -14.077 1.00 87.44 87 THR A N 1
ATOM 651 C CA . THR A 1 87 ? -5.909 6.638 -13.699 1.00 87.44 87 THR A CA 1
ATOM 652 C C . THR A 1 87 ? -7.229 6.417 -12.963 1.00 87.44 87 THR A C 1
ATOM 654 O O . THR A 1 87 ? -7.768 7.361 -12.385 1.00 87.44 87 THR A O 1
ATOM 657 N N . LYS A 1 88 ? -7.748 5.182 -12.957 1.00 92.06 88 LYS A N 1
ATOM 658 C CA . LYS A 1 88 ? -9.013 4.821 -12.312 1.00 92.06 88 LYS A CA 1
ATOM 659 C C . LYS A 1 88 ? -8.798 3.709 -11.313 1.00 92.06 88 LYS A C 1
ATOM 661 O O . LYS A 1 88 ? -8.307 2.635 -11.655 1.00 92.06 88 LYS A O 1
ATOM 666 N N . THR A 1 89 ? -9.241 3.945 -10.091 1.00 95.19 89 THR A N 1
ATOM 667 C CA . THR A 1 89 ? -9.068 3.001 -8.998 1.00 95.19 89 THR A CA 1
ATOM 668 C C . THR A 1 89 ? -10.390 2.640 -8.342 1.00 95.19 89 THR A C 1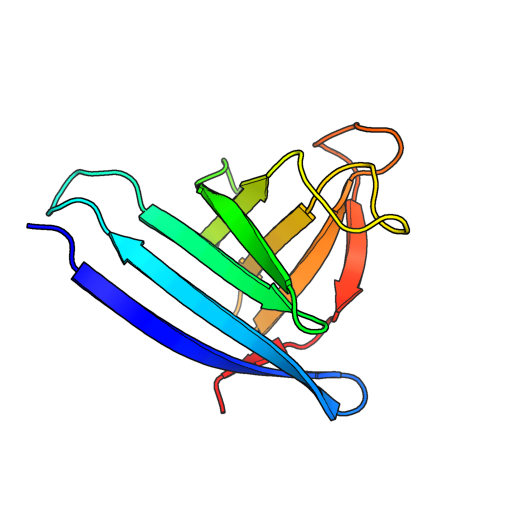
ATOM 670 O O . THR A 1 89 ? -11.357 3.402 -8.355 1.00 95.19 89 THR A O 1
ATOM 673 N N . GLN A 1 90 ? -10.427 1.439 -7.778 1.00 95.31 90 GLN A N 1
ATOM 674 C CA . GLN A 1 90 ? -11.480 0.956 -6.900 1.00 95.31 90 GLN A CA 1
ATOM 675 C C . GLN A 1 90 ? -10.860 0.631 -5.541 1.00 95.31 90 GLN A C 1
ATOM 677 O O . GLN A 1 90 ? -9.915 -0.155 -5.466 1.00 95.31 90 GLN A O 1
ATOM 682 N N . ALA A 1 91 ? -11.396 1.223 -4.474 1.00 96.31 91 ALA A N 1
ATOM 683 C CA . ALA A 1 91 ? -10.892 1.012 -3.123 1.00 96.31 91 ALA A CA 1
ATOM 684 C C . ALA A 1 91 ? -11.103 -0.438 -2.649 1.00 96.31 91 ALA A C 1
ATOM 686 O O . ALA A 1 91 ? -12.174 -1.020 -2.835 1.00 96.31 91 ALA A O 1
ATOM 687 N N . LEU A 1 92 ? -10.072 -0.991 -2.011 1.00 95.69 92 LEU A N 1
ATOM 688 C CA . LEU A 1 92 ? -10.058 -2.299 -1.349 1.00 95.69 92 LEU A CA 1
ATOM 689 C C . LEU A 1 92 ? -10.011 -2.139 0.175 1.00 95.69 92 LEU A C 1
ATOM 691 O O . LEU A 1 92 ? -10.701 -2.864 0.888 1.00 95.69 92 LEU A O 1
ATOM 695 N N . LEU A 1 93 ? -9.209 -1.187 0.668 1.00 97.19 93 LEU A N 1
ATOM 696 C CA . LEU A 1 93 ? -9.132 -0.784 2.075 1.00 97.19 93 LEU A CA 1
ATOM 697 C C . LEU A 1 93 ? -9.118 0.743 2.167 1.00 97.19 93 LEU A C 1
ATOM 699 O O . LEU A 1 93 ? -8.350 1.385 1.455 1.00 97.19 93 LEU A O 1
ATOM 703 N N . THR A 1 94 ? -9.912 1.305 3.072 1.00 97.94 94 THR A N 1
ATOM 704 C CA . THR A 1 94 ? -10.018 2.749 3.337 1.00 97.94 94 THR A CA 1
ATOM 705 C C . THR A 1 94 ? -9.744 3.050 4.808 1.00 97.94 94 THR A C 1
ATOM 707 O O . THR A 1 94 ? -9.741 2.138 5.641 1.00 97.94 94 THR A O 1
ATOM 710 N N . GLY A 1 95 ? -9.485 4.320 5.129 1.00 97.50 95 GLY A N 1
ATOM 711 C CA . GLY A 1 95 ? -9.338 4.775 6.515 1.00 97.50 95 GLY A CA 1
ATOM 712 C C . GLY A 1 95 ? -8.150 4.149 7.251 1.00 97.50 95 GLY A C 1
ATOM 713 O O . GLY A 1 95 ? -8.168 4.040 8.475 1.00 97.50 95 GLY A O 1
ATOM 714 N N . CYS A 1 96 ? -7.124 3.690 6.527 1.00 98.12 96 CYS A N 1
ATOM 715 C CA . CYS A 1 96 ? -5.976 3.021 7.128 1.00 98.12 96 CYS A CA 1
ATOM 716 C C . CYS A 1 96 ? -5.109 4.024 7.894 1.00 98.12 96 CYS A C 1
ATOM 718 O O . CYS A 1 96 ? -4.579 4.969 7.311 1.00 98.12 96 CYS A O 1
ATOM 720 N N . LYS A 1 97 ? -4.922 3.789 9.193 1.00 97.38 97 LYS A N 1
ATOM 721 C CA . LYS A 1 97 ? -4.073 4.593 10.083 1.00 97.38 97 LYS A CA 1
ATOM 722 C C . LYS A 1 97 ? -3.030 3.707 10.730 1.00 97.38 97 LYS A C 1
ATOM 724 O O . LYS A 1 97 ? -3.325 2.557 11.047 1.00 97.38 97 LYS A O 1
ATOM 729 N N . THR A 1 98 ? -1.822 4.232 10.907 1.00 94.62 98 THR A N 1
ATOM 730 C CA . THR A 1 98 ? -0.785 3.529 11.664 1.00 94.62 98 THR A CA 1
ATOM 731 C C . THR A 1 98 ? -1.248 3.317 13.100 1.00 94.62 98 THR A C 1
ATOM 733 O O . THR A 1 98 ? -1.762 4.261 13.704 1.00 94.62 98 THR A O 1
ATOM 736 N N . ASP A 1 99 ? -1.059 2.099 13.606 1.00 82.12 99 ASP A N 1
ATOM 737 C CA . ASP A 1 99 ? -1.296 1.752 15.015 1.00 82.12 99 ASP A CA 1
ATOM 738 C C . ASP A 1 99 ? -0.410 2.573 15.976 1.00 82.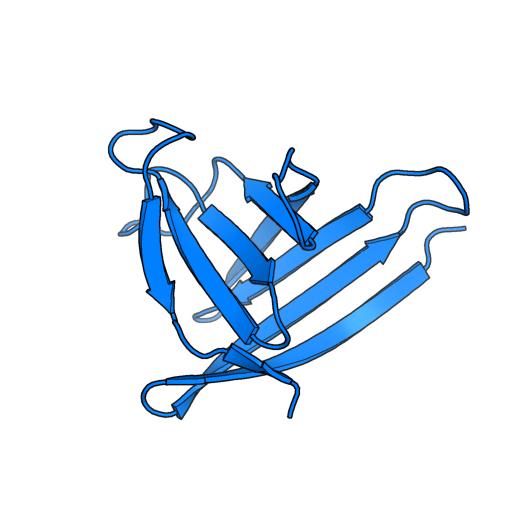12 99 ASP A C 1
ATOM 740 O O . ASP A 1 99 ? 0.737 2.923 15.593 1.00 82.12 99 ASP A O 1
#

Secondary structure (DSSP, 8-state):
--EEEEEEEE-GGG-EEEEEEEE-STTSPEEEEEEETTEEEEEEEE--SSSEEEEES---TT-TT-EEEEEETTEEEEEEEETTEEEEEEEEEEEEEE-

Nearest PDB structures (foldseek):
  4mis-assembly1_A  TM=8.084E-01  e=8.595E-04  Brucella abortus bv. 1 str. 9-941
  6gq4-assembly1_A  TM=6.154E-01  e=1.014E-03  Neisseria gonorrhoeae
  5my7-assembly1_A  TM=6.521E-01  e=5.585E-03  Neisseria meningitidis
  2kie-assembly1_A  TM=3.401E-01  e=2.253E+00  Homo sapiens
  5mc9-assembly1_A  TM=3.134E-01  e=3.698E+00  Mus musculus

Solvent-accessible surface area (backbone atoms only — not comparable to full-atom values): 5329 Å² total; per-residue (Å²): 110,73,50,76,51,75,49,51,26,45,23,58,96,76,40,69,40,34,39,35,39,38,34,49,37,100,88,41,67,49,32,41,36,36,43,46,95,92,42,78,42,71,20,40,64,41,98,56,99,65,60,56,31,28,36,24,70,64,49,56,94,91,29,68,28,4,36,34,44,39,37,46,97,84,30,28,35,36,26,23,23,51,94,56,36,89,90,41,72,45,81,77,43,47,67,21,29,73,116

Foldseek 3Di:
DKDKDKFWWQFPPRAIKMWIWIADPDPGWIWIWICHPNDTDIWTFDDDPDFTKTWDCDDDPVQNLTWMWGDDPQWIWIWGADPVPPVDTDTPTTRIHTD

Sequence (99 aa):
MATERSFSYTCDLGKKISVTYIHRGSNGPTFAVLKWNGADYGLTEAISASGARYAGLNGPADARGGLEWWEHQGEATLSTFVNGDTTKTQALLTGCKTD

Mean predicted aligned error: 3.37 Å

InterPro domains:
  IPR018660 C-type lysozyme inhibitor [PF09864] (9-83)
  IPR036328 C-type lysozyme inhibitor superfamily [G3DSA:2.40.128.200] (2-97)
  IPR036328 C-type lysozyme inhibitor superfamily [SSF141488] (7-88)

Organism: NCBI:txid249408

pLDDT: mean 93.15, std 5.51, range [71.88, 98.12]

Radius of gyration: 12.8 Å; Cα contacts (8 Å, |Δi|>4): 242; chains: 1; bounding box: 37×29×31 Å